Protein AF-A0A087SAX9-F1 (afdb_monomer_lite)

Radius of gyration: 44.26 Å; chains: 1; bounding box: 94×51×108 Å

Structure (mmCIF, N/CA/C/O backbone):
data_AF-A0A087SAX9-F1
#
_entry.id   AF-A0A087SAX9-F1
#
loop_
_atom_site.group_PDB
_atom_site.id
_atom_site.type_symbol
_atom_site.label_atom_id
_atom_site.label_alt_id
_atom_site.label_comp_id
_atom_site.label_asym_id
_atom_site.label_entity_id
_atom_site.label_seq_id
_atom_site.pdbx_PDB_ins_code
_atom_site.Cartn_x
_atom_site.Cartn_y
_atom_site.Cartn_z
_atom_site.occupancy
_atom_site.B_iso_or_equiv
_atom_site.auth_seq_id
_atom_site.auth_comp_id
_atom_site.auth_asym_id
_atom_site.auth_atom_id
_atom_site.pdbx_PDB_model_num
ATOM 1 N N . MET A 1 1 ? -13.234 -30.655 3.436 1.00 40.56 1 MET A N 1
ATOM 2 C CA . MET A 1 1 ? -14.098 -31.376 2.493 1.00 40.56 1 MET A CA 1
ATOM 3 C C . MET A 1 1 ? -15.415 -30.625 2.429 1.00 40.56 1 MET A C 1
ATOM 5 O O . MET A 1 1 ? -16.181 -30.673 3.380 1.00 40.56 1 MET A O 1
ATOM 9 N N . ASP A 1 2 ? -15.508 -29.808 1.379 1.00 41.38 2 ASP A N 1
ATOM 10 C CA . ASP A 1 2 ? -16.702 -29.400 0.628 1.00 41.38 2 ASP A CA 1
ATOM 11 C C . ASP A 1 2 ? -17.834 -28.630 1.326 1.00 41.38 2 ASP A C 1
ATOM 13 O O . ASP A 1 2 ? -18.763 -29.188 1.894 1.00 41.38 2 ASP A O 1
ATOM 17 N N . ALA A 1 3 ? -17.787 -27.302 1.168 1.00 46.94 3 ALA A N 1
ATOM 18 C CA . ALA A 1 3 ? -18.915 -26.382 1.351 1.00 46.94 3 ALA A CA 1
ATOM 19 C C . ALA A 1 3 ? -19.103 -25.496 0.097 1.00 46.94 3 ALA A C 1
ATOM 21 O O . ALA A 1 3 ? -19.287 -24.285 0.201 1.00 46.94 3 ALA A O 1
ATOM 22 N N . LEU A 1 4 ? -18.992 -26.094 -1.098 1.00 49.28 4 LEU A N 1
ATOM 23 C CA . LEU A 1 4 ? -19.122 -25.419 -2.404 1.00 49.28 4 LEU A CA 1
ATOM 24 C C . LEU A 1 4 ? -20.433 -25.748 -3.150 1.00 49.28 4 LEU A C 1
ATOM 26 O O . LEU A 1 4 ? -20.542 -25.484 -4.341 1.00 49.28 4 LEU A O 1
ATOM 30 N N . GLU A 1 5 ? -21.453 -26.273 -2.469 1.00 54.28 5 GLU A N 1
ATOM 31 C CA . GLU A 1 5 ? -22.696 -26.743 -3.115 1.00 54.28 5 GLU A CA 1
ATOM 32 C C . GLU A 1 5 ? -23.893 -25.774 -2.985 1.00 54.28 5 GLU A C 1
ATOM 34 O O . GLU A 1 5 ? -25.024 -26.115 -3.308 1.00 54.28 5 GLU A O 1
ATOM 39 N N . ALA A 1 6 ? -23.673 -24.534 -2.535 1.00 54.59 6 ALA A N 1
ATOM 40 C CA . ALA A 1 6 ? -24.759 -23.633 -2.121 1.00 54.59 6 ALA A CA 1
ATOM 41 C C . ALA A 1 6 ? -25.066 -22.448 -3.061 1.00 54.59 6 ALA A C 1
ATOM 43 O O . ALA A 1 6 ? -25.630 -21.464 -2.593 1.00 54.59 6 ALA A O 1
ATOM 44 N N . LEU A 1 7 ? -24.720 -22.494 -4.355 1.00 47.00 7 LEU A N 1
ATOM 45 C CA . LEU A 1 7 ? -25.068 -21.419 -5.312 1.00 47.00 7 LEU A CA 1
ATOM 46 C C . LEU A 1 7 ? -25.428 -21.933 -6.724 1.00 47.00 7 LEU A C 1
ATOM 48 O O . LEU A 1 7 ? -25.143 -21.281 -7.725 1.00 47.00 7 LEU A O 1
ATOM 52 N N . SER A 1 8 ? -26.083 -23.094 -6.813 1.00 50.06 8 SER A N 1
ATOM 53 C CA . SER A 1 8 ? -26.804 -23.518 -8.021 1.00 50.06 8 SER A CA 1
ATOM 54 C C . SER A 1 8 ? -28.282 -23.164 -7.862 1.00 50.06 8 SER A C 1
ATOM 56 O O . SER A 1 8 ? -29.007 -23.829 -7.125 1.00 50.06 8 SER A O 1
ATOM 58 N N . GLY A 1 9 ? -28.720 -22.097 -8.530 1.00 43.00 9 GLY A N 1
ATOM 59 C CA . GLY A 1 9 ? -30.142 -21.793 -8.679 1.00 43.00 9 GLY A CA 1
ATOM 60 C C . GLY A 1 9 ? -30.438 -20.305 -8.777 1.00 43.00 9 GLY A C 1
ATOM 61 O O . GLY A 1 9 ? -30.600 -19.658 -7.750 1.00 43.00 9 GLY A O 1
ATOM 62 N N . SER A 1 10 ? -30.514 -19.785 -10.009 1.00 39.59 10 SER A N 1
ATOM 63 C CA . SER A 1 10 ? -31.459 -18.737 -10.448 1.00 39.59 10 SER A CA 1
ATOM 64 C C . SER A 1 10 ? -30.943 -18.035 -11.716 1.00 39.59 10 SER A C 1
ATOM 66 O O . SER A 1 10 ? -30.401 -16.932 -11.642 1.00 39.59 10 SER A O 1
ATOM 68 N N . SER A 1 11 ? -31.138 -18.640 -12.892 1.00 38.41 11 SER A N 1
ATOM 69 C CA . SER A 1 11 ? -31.158 -17.898 -14.161 1.00 38.41 11 SER A CA 1
ATOM 70 C C . SER A 1 11 ? -32.587 -17.875 -14.693 1.00 38.41 11 SER A C 1
ATOM 72 O O . SER A 1 11 ? -33.132 -18.893 -15.112 1.00 38.41 11 SER A O 1
ATOM 74 N N . SER A 1 12 ? -33.153 -16.681 -14.577 1.00 44.91 12 SER A N 1
ATOM 75 C CA . SER A 1 12 ? -34.474 -16.224 -14.978 1.00 44.91 12 SER A CA 1
ATOM 76 C C . SER A 1 12 ? -34.827 -16.545 -16.434 1.00 44.91 12 SER A C 1
ATOM 78 O O . SER A 1 12 ? -34.112 -16.152 -17.350 1.00 44.91 12 SER A O 1
ATOM 80 N N . ASP A 1 13 ? -35.950 -17.246 -16.576 1.00 36.44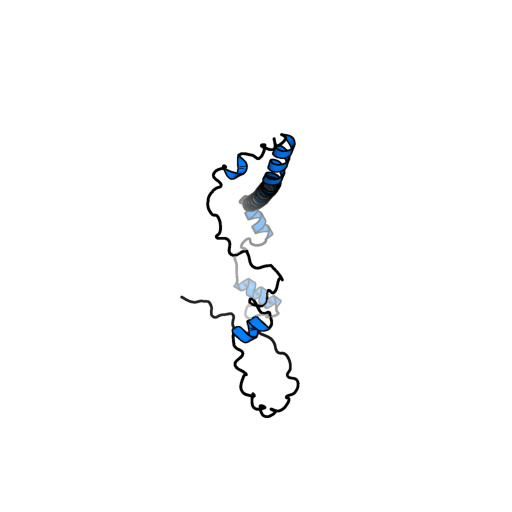 13 ASP A N 1
ATOM 81 C CA . ASP A 1 13 ? -37.050 -17.105 -17.540 1.00 36.44 13 ASP A CA 1
ATOM 82 C C . ASP A 1 13 ? -36.851 -16.132 -18.726 1.00 36.44 13 ASP A C 1
ATOM 84 O O . ASP A 1 13 ? -36.692 -14.921 -18.551 1.00 36.44 13 ASP A O 1
ATOM 88 N N . SER A 1 14 ? -36.907 -16.662 -19.951 1.00 41.16 14 SER A N 1
ATOM 89 C CA . SER A 1 14 ? -37.176 -15.900 -21.177 1.00 41.16 14 SER A CA 1
ATOM 90 C C . SER A 1 14 ? -38.018 -16.752 -22.124 1.00 41.16 14 SER A C 1
ATOM 92 O O . SER A 1 14 ? -37.687 -17.905 -22.402 1.00 41.16 14 SER A O 1
ATOM 94 N N . GLU A 1 15 ? -39.134 -16.155 -22.531 1.00 37.97 15 GLU A N 1
ATOM 95 C CA . GLU A 1 15 ? -40.277 -16.732 -23.231 1.00 37.97 15 GLU A CA 1
ATOM 96 C C . GLU A 1 15 ? -39.945 -17.471 -24.533 1.00 37.97 15 GLU A C 1
ATOM 98 O O . GLU A 1 15 ? -39.065 -17.094 -25.308 1.00 37.97 15 GLU A O 1
ATOM 103 N N . ALA A 1 16 ? -40.725 -18.528 -24.761 1.00 38.25 16 ALA A N 1
ATOM 104 C CA . ALA A 1 16 ? -40.725 -19.366 -25.944 1.00 38.25 16 ALA A CA 1
ATOM 105 C C . ALA A 1 16 ? -41.555 -18.732 -27.074 1.00 38.25 16 ALA A C 1
ATOM 107 O O . ALA A 1 16 ? -42.769 -18.583 -26.953 1.00 38.25 16 ALA A O 1
ATOM 108 N N . GLU A 1 17 ? -40.900 -18.440 -28.195 1.00 40.47 17 GLU A N 1
ATOM 109 C CA . GLU A 1 17 ? -41.521 -18.127 -29.484 1.00 40.47 17 GLU A CA 1
ATOM 110 C C . GLU A 1 17 ? -41.288 -19.303 -30.450 1.00 40.47 17 GLU A C 1
ATOM 112 O O . GLU A 1 17 ? -40.151 -19.665 -30.749 1.00 40.47 17 GLU A O 1
ATOM 117 N N . ALA A 1 18 ? -42.409 -19.898 -30.864 1.00 41.06 18 ALA A N 1
ATOM 118 C CA . ALA A 1 18 ? -42.700 -20.658 -32.082 1.00 41.06 18 ALA A CA 1
ATOM 119 C C . ALA A 1 18 ? -41.635 -21.604 -32.692 1.00 41.06 18 ALA A C 1
ATOM 121 O O . ALA A 1 18 ? -40.635 -21.196 -33.282 1.00 41.06 18 ALA A O 1
ATOM 122 N N . GLU A 1 19 ? -41.970 -22.899 -32.688 1.00 46.78 19 GLU A N 1
ATOM 123 C CA . GLU A 1 19 ? -41.316 -23.945 -33.479 1.00 46.78 19 GLU A CA 1
ATOM 124 C C . GLU A 1 19 ? -41.377 -23.690 -34.998 1.00 46.78 19 GLU A C 1
ATOM 126 O O . GLU A 1 19 ? -42.438 -23.350 -35.530 1.00 46.78 19 GLU A O 1
ATOM 131 N N . PRO A 1 20 ? -40.294 -23.998 -35.733 1.00 44.75 20 PRO A N 1
ATOM 132 C CA . PRO A 1 20 ? -40.390 -24.444 -37.114 1.00 44.75 20 PRO A CA 1
ATOM 133 C C . PRO A 1 20 ? -40.077 -25.947 -37.228 1.00 44.75 20 PRO A C 1
ATOM 135 O O . PRO A 1 20 ? -39.053 -26.436 -36.750 1.00 44.75 20 PRO A O 1
ATOM 138 N N . GLU A 1 21 ? -40.975 -26.667 -37.897 1.00 57.19 21 GLU A N 1
ATOM 139 C CA . GLU A 1 21 ? -40.933 -28.111 -38.144 1.00 57.19 21 GLU A CA 1
ATOM 140 C C . GLU A 1 21 ? -39.613 -28.647 -38.753 1.00 57.19 21 GLU A C 1
ATOM 142 O O . GLU A 1 21 ? -38.934 -27.948 -39.517 1.00 57.19 21 GLU A O 1
ATOM 147 N N . PRO A 1 22 ? -39.259 -29.927 -38.500 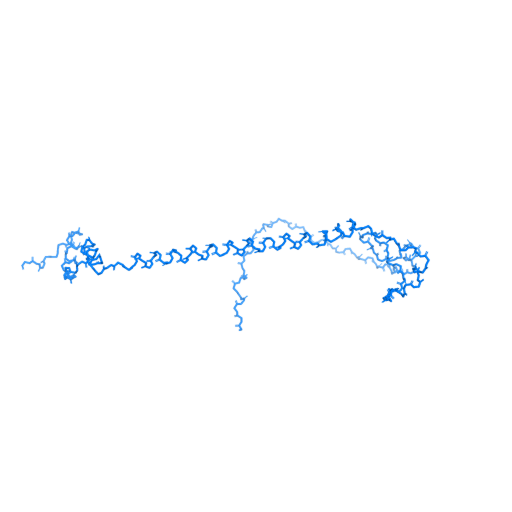1.00 45.41 22 PRO A N 1
ATOM 148 C CA . PRO A 1 22 ? -38.041 -30.535 -39.027 1.00 45.41 22 PRO A CA 1
ATOM 149 C C . PRO A 1 22 ? -38.149 -30.859 -40.527 1.00 45.41 22 PRO A C 1
ATOM 151 O O . PRO A 1 22 ? -38.819 -31.808 -40.936 1.00 45.41 22 PRO A O 1
ATOM 154 N N . GLN A 1 23 ? -37.408 -30.128 -41.363 1.00 57.66 23 GLN A N 1
ATOM 155 C CA . GLN A 1 23 ? -37.181 -30.516 -42.760 1.00 57.66 23 GLN A CA 1
ATOM 156 C C . GLN A 1 23 ? -36.180 -31.687 -42.860 1.00 57.66 23 GLN A C 1
ATOM 158 O O . GLN A 1 23 ? -35.200 -31.731 -42.108 1.00 57.66 23 GLN A O 1
ATOM 163 N N . PRO A 1 24 ? -36.370 -32.639 -43.795 1.00 48.66 24 PRO A N 1
ATOM 164 C CA . PRO A 1 24 ? -35.498 -33.801 -43.928 1.00 48.66 24 PRO A CA 1
ATOM 165 C C . PRO A 1 24 ? -34.107 -33.399 -44.434 1.00 48.66 24 PRO A C 1
ATOM 167 O O . PRO A 1 24 ? -33.964 -32.699 -45.437 1.00 48.66 24 PRO A O 1
ATOM 170 N N . ALA A 1 25 ? -33.069 -33.887 -43.749 1.00 56.72 25 ALA A N 1
ATOM 171 C CA . ALA A 1 25 ? -31.668 -33.666 -44.087 1.00 56.72 25 ALA A CA 1
ATOM 172 C C . ALA A 1 25 ? -31.366 -34.025 -45.554 1.00 56.72 25 ALA A C 1
ATOM 174 O O . ALA A 1 25 ? -31.366 -35.195 -45.950 1.00 56.72 25 ALA A O 1
ATOM 175 N N . ALA A 1 26 ? -31.052 -33.003 -46.352 1.00 55.09 26 ALA A N 1
ATOM 176 C CA . ALA A 1 26 ? -30.475 -33.180 -47.672 1.00 55.09 26 ALA A CA 1
ATOM 177 C C . ALA A 1 26 ? -29.160 -33.965 -47.546 1.00 55.09 26 ALA A C 1
ATOM 179 O O . ALA A 1 26 ? -28.281 -33.644 -46.742 1.00 55.09 26 ALA A O 1
ATOM 180 N N . LYS A 1 27 ? -29.051 -35.031 -48.341 1.00 60.69 27 LYS A N 1
ATOM 181 C CA . LYS A 1 27 ? -27.887 -35.914 -48.425 1.00 60.69 27 LYS A CA 1
ATOM 182 C C . LYS A 1 27 ? -26.641 -35.063 -48.680 1.00 60.69 27 LYS A C 1
ATOM 184 O O . LYS A 1 27 ? -26.528 -34.458 -49.744 1.00 60.69 27 LYS A O 1
ATOM 189 N N . ARG A 1 28 ? -25.715 -35.018 -47.716 1.00 59.34 28 ARG A N 1
ATOM 190 C CA . ARG A 1 28 ? -24.398 -34.397 -47.909 1.00 59.34 28 ARG A CA 1
ATOM 191 C C . ARG A 1 28 ? -23.724 -35.119 -49.075 1.00 59.34 28 ARG A C 1
ATOM 193 O O . ARG A 1 28 ? -23.457 -36.317 -48.978 1.00 59.34 28 ARG A O 1
ATOM 200 N N . SER A 1 29 ? -23.520 -34.416 -50.187 1.00 61.25 29 SER A N 1
ATOM 201 C CA . SER A 1 29 ? -22.710 -34.917 -51.291 1.00 61.25 29 SER A CA 1
ATOM 202 C C . SER A 1 29 ? -21.315 -35.233 -50.757 1.00 61.25 29 SER A C 1
ATOM 204 O O . SER A 1 29 ? -20.795 -34.536 -49.883 1.00 61.25 29 SER A O 1
ATOM 206 N N . ALA A 1 30 ? -20.754 -36.348 -51.220 1.00 60.94 30 ALA A N 1
ATOM 207 C CA . ALA A 1 30 ? -19.454 -36.831 -50.788 1.00 60.94 30 ALA A CA 1
ATOM 208 C C . ALA A 1 30 ? -18.422 -35.700 -50.873 1.00 60.94 30 ALA A C 1
ATOM 210 O O . ALA A 1 30 ? -18.251 -35.098 -51.932 1.00 60.94 30 ALA A O 1
ATOM 211 N N . ALA A 1 31 ? -17.771 -35.410 -49.745 1.00 63.69 31 ALA A N 1
ATOM 212 C CA . ALA A 1 31 ? -16.719 -34.412 -49.671 1.00 63.69 31 ALA A CA 1
ATOM 213 C C . ALA A 1 31 ? -15.653 -34.731 -50.728 1.00 63.69 31 ALA A C 1
ATOM 215 O O . ALA A 1 31 ? -15.026 -35.794 -50.690 1.00 63.69 31 ALA A O 1
ATOM 216 N N . THR A 1 32 ? -15.469 -33.825 -51.685 1.00 65.94 32 THR A N 1
ATOM 217 C CA . THR A 1 32 ? -14.323 -33.826 -52.588 1.00 65.94 32 THR A CA 1
ATOM 218 C C . THR A 1 32 ? -13.072 -33.805 -51.720 1.00 65.94 32 THR A C 1
ATOM 220 O O . THR A 1 32 ? -12.869 -32.893 -50.920 1.00 65.94 32 THR A O 1
ATOM 223 N N . LYS A 1 33 ? -12.260 -34.858 -51.815 1.00 74.56 33 LYS A N 1
ATOM 224 C CA . LYS A 1 33 ? -10.984 -34.946 -51.106 1.00 74.56 33 LYS A CA 1
ATOM 225 C C . LYS A 1 33 ? -10.013 -33.990 -51.794 1.00 74.56 33 LYS A C 1
ATOM 227 O O . LYS A 1 33 ? -9.348 -34.382 -52.742 1.00 74.56 33 LYS A O 1
ATOM 232 N N . ILE A 1 34 ? -10.007 -32.736 -51.363 1.00 78.25 34 ILE A N 1
ATOM 233 C CA . ILE A 1 34 ? -9.057 -31.728 -51.833 1.00 78.25 34 ILE A CA 1
ATOM 234 C C . ILE A 1 34 ? -7.679 -32.132 -51.306 1.00 78.25 34 ILE A C 1
ATOM 236 O O . ILE A 1 34 ? -7.516 -32.328 -50.097 1.00 78.25 34 ILE A O 1
ATOM 240 N N . SER A 1 35 ? -6.713 -32.322 -52.204 1.00 83.94 35 SER A N 1
ATOM 241 C CA . SER A 1 35 ? -5.349 -32.678 -51.821 1.00 83.94 35 SER A CA 1
ATOM 242 C C . SER A 1 35 ? -4.544 -31.434 -51.427 1.00 83.94 35 SER A C 1
ATOM 244 O O . SER A 1 35 ? -4.900 -30.301 -51.752 1.00 83.94 35 SER A O 1
ATOM 246 N N . LEU A 1 36 ? -3.443 -31.638 -50.700 1.00 79.00 36 LEU A N 1
ATOM 247 C CA . LEU A 1 36 ? -2.538 -30.550 -50.321 1.00 79.00 36 LEU A CA 1
ATOM 248 C C . LEU A 1 36 ? -1.893 -29.897 -51.557 1.00 79.00 36 LEU A C 1
ATOM 250 O O . LEU A 1 36 ? -1.679 -28.688 -51.566 1.00 79.00 36 LEU A O 1
ATOM 254 N N . GLU A 1 37 ? -1.653 -30.678 -52.611 1.00 84.19 37 GLU A N 1
ATOM 255 C CA . GLU A 1 37 ? -1.121 -30.200 -53.890 1.00 84.19 37 GLU A CA 1
ATOM 256 C C . GLU A 1 37 ? -2.119 -29.284 -54.612 1.00 84.19 37 GLU A C 1
ATOM 258 O O . GLU A 1 37 ? -1.719 -28.229 -55.103 1.00 84.19 37 GLU A O 1
ATOM 263 N N . ASP A 1 38 ? -3.418 -29.612 -54.594 1.00 87.69 38 ASP A N 1
ATOM 264 C CA . ASP A 1 38 ? -4.464 -28.758 -55.181 1.00 87.69 38 ASP A CA 1
ATOM 265 C C . ASP A 1 38 ? -4.520 -27.391 -54.477 1.00 87.69 38 ASP A C 1
ATOM 267 O O . ASP A 1 38 ? -4.598 -26.344 -55.118 1.00 87.69 38 ASP A O 1
ATOM 271 N N . LEU A 1 39 ? -4.418 -27.369 -53.143 1.00 78.88 39 LEU A N 1
ATOM 272 C CA . LEU A 1 39 ? -4.400 -26.124 -52.365 1.00 78.88 39 LEU A CA 1
ATOM 273 C C . LEU A 1 39 ? -3.160 -25.273 -52.668 1.00 78.88 39 LEU A C 1
ATOM 275 O O . LEU A 1 39 ? -3.269 -24.054 -52.817 1.00 78.88 39 LEU A O 1
ATOM 279 N N . GLN A 1 40 ? -1.993 -25.902 -52.810 1.00 81.44 40 GLN A N 1
ATOM 280 C CA . GLN A 1 40 ? -0.759 -25.203 -53.167 1.00 81.44 40 GLN A CA 1
ATOM 281 C C . GLN A 1 40 ? -0.809 -24.624 -54.585 1.00 81.44 40 GLN A C 1
ATOM 283 O O . GLN A 1 40 ? -0.396 -23.482 -54.785 1.00 81.44 40 GLN A O 1
ATOM 288 N N . GLN A 1 41 ? -1.368 -25.357 -55.553 1.00 85.19 41 GLN A N 1
ATOM 289 C CA . GLN A 1 41 ? -1.569 -24.864 -56.923 1.00 85.19 41 GLN A CA 1
ATOM 290 C C . GLN A 1 41 ? -2.484 -23.634 -56.972 1.00 85.19 41 GLN A C 1
ATOM 292 O O . GLN A 1 41 ? -2.287 -22.745 -57.800 1.00 85.19 41 GLN A O 1
ATOM 297 N N . HIS A 1 42 ? -3.448 -23.547 -56.053 1.00 82.19 42 HIS A N 1
ATOM 298 C CA . HIS A 1 42 ? -4.336 -22.396 -55.905 1.00 82.19 42 HIS A CA 1
ATOM 299 C C . HIS A 1 42 ? -3.773 -21.271 -55.014 1.00 82.19 42 HIS A C 1
ATOM 301 O O . HIS A 1 42 ? -4.476 -20.298 -54.745 1.00 82.19 42 HIS A O 1
ATOM 307 N N . GLY A 1 43 ? -2.503 -21.358 -54.599 1.00 76.62 43 GLY A N 1
ATOM 308 C CA . GLY A 1 43 ? -1.803 -20.288 -53.880 1.00 76.62 43 GLY A CA 1
ATOM 309 C C . GLY A 1 43 ? -2.015 -20.283 -52.365 1.00 76.62 43 GLY A C 1
ATOM 310 O O . GLY A 1 43 ? -1.646 -19.316 -51.700 1.00 76.62 43 GLY A O 1
ATOM 311 N N . TYR A 1 44 ? -2.579 -21.349 -51.793 1.00 76.25 44 TYR A N 1
ATOM 312 C CA . TYR A 1 44 ? -2.709 -21.493 -50.345 1.00 76.25 44 TYR A CA 1
ATOM 313 C C . TYR A 1 44 ? -1.404 -22.048 -49.749 1.00 76.25 44 TYR A C 1
ATOM 315 O O . TYR A 1 44 ? -1.225 -23.256 -49.607 1.00 76.25 44 TYR A O 1
ATOM 323 N N . SER A 1 45 ? -0.476 -21.156 -49.392 1.00 71.69 45 SER A N 1
ATOM 324 C CA . SER A 1 45 ? 0.783 -21.481 -48.704 1.00 71.69 45 SER A CA 1
ATOM 325 C C . SER A 1 45 ? 0.728 -21.050 -47.231 1.00 71.69 45 SER A C 1
ATOM 327 O O . SER A 1 45 ? 1.346 -20.066 -46.831 1.00 71.69 45 SER A O 1
ATOM 329 N N . GLY A 1 46 ? -0.063 -21.752 -46.419 1.00 72.88 46 GLY A N 1
ATOM 330 C CA . GLY A 1 46 ? -0.196 -21.486 -44.981 1.00 72.88 46 GLY A CA 1
ATOM 331 C C . GLY A 1 46 ? -1.644 -21.299 -44.533 1.00 72.88 46 GLY A C 1
ATOM 332 O O . GLY A 1 46 ? -2.522 -20.957 -45.324 1.00 72.88 46 GLY A O 1
ATOM 333 N N . GLY A 1 47 ? -1.902 -21.576 -43.253 1.00 71.81 47 GLY A N 1
ATOM 334 C CA . GLY A 1 47 ? -3.224 -21.379 -42.657 1.00 71.81 47 GLY A CA 1
ATOM 335 C C . GLY A 1 47 ? -3.672 -19.911 -42.720 1.00 71.81 47 GLY A C 1
ATOM 336 O O . GLY A 1 47 ? -2.836 -19.023 -42.890 1.00 71.81 47 GLY A O 1
ATOM 337 N N . PRO A 1 48 ? -4.978 -19.630 -42.575 1.00 62.41 48 PRO A N 1
ATOM 338 C CA . PRO A 1 48 ? -5.507 -18.272 -42.645 1.00 62.41 48 PRO A CA 1
ATOM 339 C C . PRO A 1 48 ? -4.824 -17.373 -41.604 1.00 62.41 48 PRO A C 1
ATOM 341 O O . PRO A 1 48 ? -5.035 -17.523 -40.399 1.00 62.41 48 PRO A O 1
ATOM 344 N N . SER A 1 49 ? -3.997 -16.429 -42.062 1.00 62.75 49 SER A N 1
ATOM 345 C CA . SER A 1 49 ? -3.400 -15.415 -41.200 1.00 62.75 49 SER A CA 1
ATOM 346 C C . SER A 1 49 ? -4.473 -14.383 -40.861 1.00 62.75 49 SER A C 1
ATOM 348 O O . SER A 1 49 ? -4.773 -13.475 -41.628 1.00 62.75 49 SER A O 1
ATOM 350 N N . VAL A 1 50 ? -5.070 -14.510 -39.675 1.00 65.88 50 VAL A N 1
ATOM 351 C CA . VAL A 1 50 ? -6.094 -13.569 -39.176 1.00 65.88 50 VAL A CA 1
ATOM 352 C C . VAL A 1 50 ? -5.573 -12.120 -39.143 1.00 65.88 50 VAL A C 1
ATOM 354 O O . VAL A 1 50 ? -6.357 -11.177 -39.175 1.00 65.88 50 VAL A O 1
ATOM 357 N N . LEU A 1 51 ? -4.248 -11.935 -39.119 1.00 74.88 51 LEU A N 1
ATOM 358 C CA . LEU A 1 51 ? -3.586 -10.642 -38.951 1.00 74.88 51 LEU A CA 1
ATOM 359 C C . LEU A 1 51 ? -2.747 -10.184 -40.159 1.00 74.88 51 LEU A C 1
ATOM 361 O O . LEU A 1 51 ? -2.056 -9.179 -40.033 1.00 74.88 51 LEU A O 1
ATOM 365 N N . TYR A 1 52 ? -2.753 -10.898 -41.298 1.00 72.06 52 TYR A N 1
ATOM 366 C CA . TYR A 1 52 ? -1.867 -10.616 -42.453 1.00 72.06 52 TYR A CA 1
ATOM 367 C C . TYR A 1 52 ? -0.380 -10.432 -42.082 1.00 72.06 52 TYR A C 1
ATOM 369 O O . TYR A 1 52 ? 0.384 -9.793 -42.803 1.00 72.06 52 TYR A O 1
ATOM 377 N N . VAL A 1 53 ? 0.042 -10.986 -40.944 1.00 80.88 53 VAL A N 1
ATOM 378 C CA . VAL A 1 53 ? 1.430 -10.924 -40.492 1.00 80.88 53 VAL A CA 1
ATOM 379 C C . VAL A 1 53 ? 2.223 -11.923 -41.334 1.00 80.88 53 VAL A C 1
ATOM 381 O O . VAL A 1 53 ? 1.846 -13.100 -41.360 1.00 80.88 53 VAL A O 1
ATOM 384 N N . PRO A 1 54 ? 3.288 -11.486 -42.033 1.00 79.69 54 PRO A N 1
ATOM 385 C CA . PRO A 1 54 ? 4.172 -12.397 -42.740 1.00 79.69 54 PRO A CA 1
ATOM 386 C C . PRO A 1 54 ? 4.701 -13.450 -41.764 1.00 79.69 54 PRO A C 1
ATOM 388 O O . PRO A 1 54 ? 5.063 -13.086 -40.637 1.00 79.69 54 PRO A O 1
ATOM 391 N N . PRO A 1 55 ? 4.750 -14.735 -42.154 1.00 74.12 55 PRO A N 1
ATOM 392 C CA . PRO A 1 55 ? 5.404 -15.729 -41.324 1.00 74.12 55 PRO A CA 1
ATOM 393 C C . PRO A 1 55 ? 6.838 -15.259 -41.045 1.00 74.12 55 PRO A C 1
ATOM 395 O O . PRO A 1 55 ? 7.473 -14.683 -41.941 1.00 74.12 55 PRO A O 1
ATOM 398 N N . PRO A 1 56 ? 7.340 -15.434 -39.809 1.00 78.31 56 PRO A N 1
ATOM 399 C CA . PRO A 1 56 ? 8.735 -15.140 -39.530 1.00 78.31 56 PRO A CA 1
ATOM 400 C C . PRO A 1 56 ? 9.583 -15.929 -40.528 1.00 78.31 56 PRO A C 1
ATOM 402 O O . PRO A 1 56 ? 9.258 -17.075 -40.835 1.00 78.31 56 PRO A O 1
ATOM 405 N N . ALA A 1 57 ? 10.623 -15.301 -41.076 1.00 80.00 57 ALA A N 1
ATOM 406 C CA . ALA A 1 57 ? 11.534 -16.000 -41.972 1.00 80.00 57 ALA A CA 1
ATOM 407 C C . ALA A 1 57 ? 12.045 -17.274 -41.280 1.00 80.00 57 ALA A C 1
ATOM 409 O O . ALA A 1 57 ? 12.314 -17.231 -40.079 1.00 80.00 57 ALA A O 1
ATOM 410 N N . ASP A 1 58 ? 12.240 -18.361 -42.034 1.00 73.69 58 ASP A N 1
ATOM 411 C CA . ASP A 1 58 ? 12.788 -19.645 -41.550 1.00 73.69 58 ASP A CA 1
ATOM 412 C C . ASP A 1 58 ? 14.255 -19.543 -41.065 1.00 73.69 58 ASP A C 1
ATOM 414 O O . ASP A 1 58 ? 14.981 -20.531 -41.000 1.00 73.69 58 ASP A O 1
ATOM 418 N N . ALA A 1 59 ? 14.732 -18.335 -40.760 1.00 78.38 59 ALA A N 1
ATOM 419 C CA . ALA A 1 59 ? 16.015 -18.122 -40.130 1.00 78.38 59 ALA A CA 1
ATOM 420 C C . ALA A 1 59 ? 15.948 -18.645 -38.694 1.00 78.38 59 ALA A C 1
ATOM 422 O O . ALA A 1 59 ? 15.134 -18.184 -37.889 1.00 78.38 59 ALA A O 1
ATOM 423 N N . ASP A 1 60 ? 16.837 -19.583 -38.374 1.00 79.50 60 ASP A N 1
ATOM 424 C CA . ASP A 1 60 ? 17.013 -20.054 -37.010 1.00 79.50 60 ASP A CA 1
ATOM 425 C C . ASP A 1 60 ? 17.207 -18.854 -36.069 1.00 79.50 60 ASP A C 1
ATOM 427 O O . ASP A 1 60 ? 17.995 -17.946 -36.379 1.00 79.50 60 ASP A O 1
ATOM 431 N N . PRO A 1 61 ? 16.508 -18.810 -34.920 1.00 78.44 61 PRO A N 1
ATOM 432 C CA . PRO A 1 61 ? 16.685 -17.734 -33.965 1.00 78.44 61 PRO A CA 1
ATOM 433 C C . PRO A 1 61 ? 18.153 -17.676 -33.553 1.00 78.44 61 PRO A C 1
ATOM 435 O O . PRO A 1 61 ? 18.697 -18.609 -32.960 1.00 78.44 61 PRO A O 1
ATOM 438 N N . ASN A 1 62 ? 18.816 -16.569 -33.871 1.00 76.19 62 ASN A N 1
ATOM 439 C CA . ASN A 1 62 ? 20.196 -16.396 -33.467 1.00 76.19 62 ASN A CA 1
ATOM 440 C C . ASN A 1 62 ? 20.240 -16.022 -31.975 1.00 76.19 62 ASN A C 1
ATOM 442 O O . ASN A 1 62 ? 20.220 -14.848 -31.615 1.00 76.19 62 ASN A O 1
ATOM 446 N N . TRP A 1 63 ? 20.284 -17.030 -31.099 1.00 81.25 63 TRP A N 1
ATOM 447 C CA . TRP A 1 63 ? 20.500 -16.862 -29.654 1.00 81.25 63 TRP A CA 1
ATOM 448 C C . TRP A 1 63 ? 21.964 -16.612 -29.285 1.00 81.25 63 TRP A C 1
ATOM 450 O O . TRP A 1 63 ? 22.305 -16.568 -28.102 1.00 81.25 63 TRP A O 1
ATOM 460 N N . THR A 1 64 ? 22.855 -16.460 -30.266 1.00 82.50 64 THR A N 1
ATOM 461 C CA . THR A 1 64 ? 24.222 -16.061 -29.951 1.00 82.50 64 THR A CA 1
ATOM 462 C C . THR A 1 64 ? 24.211 -14.598 -29.526 1.00 82.50 64 THR A C 1
ATOM 464 O O . THR A 1 64 ? 23.720 -13.716 -30.233 1.00 82.50 64 THR A O 1
ATOM 467 N N . TRP A 1 65 ? 24.744 -14.316 -28.336 1.00 78.44 65 TRP A N 1
ATOM 468 C CA . TRP A 1 65 ? 25.128 -12.949 -28.016 1.00 78.44 65 TRP A CA 1
ATOM 469 C C . TRP A 1 65 ? 26.122 -12.498 -29.083 1.00 78.44 65 TRP A C 1
ATOM 471 O O . TRP A 1 65 ? 27.143 -13.156 -29.291 1.00 78.44 65 TRP A O 1
ATOM 481 N N . SER A 1 66 ? 25.804 -11.407 -29.785 1.00 75.44 66 SER A N 1
ATOM 482 C CA . SER A 1 66 ? 26.645 -10.896 -30.864 1.00 75.44 66 SER A CA 1
ATOM 483 C C . SER A 1 66 ? 28.077 -10.739 -30.353 1.00 75.44 66 SER A C 1
ATOM 485 O O . SER A 1 66 ? 28.312 -9.991 -29.403 1.00 75.44 66 SER A O 1
ATOM 487 N N . SER A 1 67 ? 29.040 -11.397 -30.994 1.00 78.00 67 SER A N 1
ATOM 488 C CA . SER A 1 67 ? 30.463 -11.356 -30.624 1.00 78.00 67 SER A CA 1
ATOM 489 C C . SER A 1 67 ? 31.128 -9.997 -30.893 1.00 78.00 67 SER A C 1
ATOM 491 O O . SER A 1 67 ? 32.345 -9.863 -30.800 1.00 78.00 67 SER A O 1
ATOM 493 N N . GLY A 1 68 ? 30.348 -8.982 -31.285 1.00 72.81 68 GLY A N 1
ATOM 494 C CA . GLY A 1 68 ? 30.829 -7.665 -31.699 1.00 72.81 68 GLY A CA 1
ATOM 495 C C . GLY A 1 68 ? 31.564 -7.666 -33.043 1.00 72.81 68 GLY A C 1
ATOM 496 O O . GLY A 1 68 ? 31.859 -6.588 -33.553 1.00 72.81 68 GLY A O 1
ATOM 497 N N . ALA A 1 69 ? 31.817 -8.836 -33.647 1.00 78.81 69 ALA A N 1
ATOM 498 C CA . ALA A 1 69 ? 32.519 -8.965 -34.923 1.00 78.81 69 ALA A CA 1
ATOM 499 C C . ALA A 1 69 ? 31.794 -8.222 -36.056 1.00 78.81 69 ALA A C 1
ATOM 501 O O . ALA A 1 69 ? 32.429 -7.480 -36.802 1.00 78.81 69 ALA A O 1
ATOM 502 N N . ASP A 1 70 ? 30.464 -8.320 -36.103 1.00 74.56 70 ASP A N 1
ATOM 503 C CA . ASP A 1 70 ? 29.631 -7.630 -37.101 1.00 74.56 70 ASP A CA 1
ATOM 504 C C . ASP A 1 70 ? 29.591 -6.108 -36.897 1.00 74.56 70 ASP A C 1
ATOM 506 O O . ASP A 1 70 ? 29.291 -5.350 -37.816 1.00 74.56 70 ASP A O 1
ATOM 510 N N . ARG A 1 71 ? 29.936 -5.631 -35.694 1.00 70.81 71 ARG A N 1
ATOM 511 C CA . ARG A 1 71 ? 29.994 -4.200 -35.361 1.00 70.81 71 ARG A CA 1
ATOM 512 C C . ARG A 1 71 ? 31.378 -3.589 -35.562 1.00 70.81 71 ARG A C 1
ATOM 514 O O . ARG A 1 71 ? 31.537 -2.391 -35.365 1.00 70.81 71 ARG A O 1
ATOM 521 N N . LYS A 1 72 ? 32.374 -4.370 -35.991 1.00 73.56 72 LYS A N 1
ATOM 522 C CA . LYS A 1 72 ? 33.777 -3.937 -36.101 1.00 73.56 72 LYS A CA 1
ATOM 523 C C . LYS A 1 72 ? 34.012 -2.785 -37.097 1.00 73.56 72 LYS A C 1
ATOM 525 O O . LYS A 1 72 ? 35.063 -2.159 -37.040 1.00 73.56 72 LYS A O 1
ATOM 530 N N . GLY A 1 73 ? 33.059 -2.501 -37.990 1.00 71.25 73 GLY A N 1
ATOM 531 C CA . GLY A 1 73 ? 33.102 -1.370 -38.929 1.00 71.25 73 GLY A CA 1
ATOM 532 C C . GLY A 1 73 ? 32.059 -0.279 -38.676 1.00 71.25 73 GLY A C 1
ATOM 533 O O . GLY A 1 73 ? 31.951 0.644 -39.477 1.00 71.25 73 GLY A O 1
ATOM 534 N N . VAL A 1 74 ? 31.267 -0.391 -37.606 1.00 78.56 74 VAL A N 1
ATOM 535 C CA . VAL A 1 74 ? 30.256 0.610 -37.251 1.00 78.56 74 VAL A CA 1
ATOM 536 C C . VAL A 1 74 ? 30.865 1.531 -36.204 1.00 78.56 74 VAL A C 1
ATOM 538 O O . VAL A 1 74 ? 31.145 1.095 -35.087 1.00 78.56 74 VAL A O 1
ATOM 541 N N . GLU A 1 75 ? 31.084 2.795 -36.572 1.00 74.06 75 GLU A N 1
ATOM 542 C CA . GLU A 1 75 ? 31.551 3.817 -35.634 1.00 74.06 75 GLU A CA 1
ATOM 543 C C . GLU A 1 75 ? 30.608 3.874 -34.423 1.00 74.06 75 GLU A C 1
ATOM 545 O O . GLU A 1 75 ? 29.384 3.946 -34.602 1.00 74.06 75 GLU A O 1
ATOM 550 N N . PRO A 1 76 ? 31.134 3.817 -33.186 1.00 69.31 76 PRO A N 1
ATOM 551 C CA . PRO A 1 76 ? 30.300 3.927 -32.008 1.00 69.31 76 PRO A CA 1
ATOM 552 C C . PRO A 1 76 ? 29.644 5.306 -32.017 1.00 69.31 76 PRO A C 1
ATOM 554 O O . PRO A 1 76 ? 30.316 6.332 -31.891 1.00 69.31 76 PRO A O 1
ATOM 557 N N . VAL A 1 77 ? 28.318 5.330 -32.157 1.00 77.31 77 VAL A N 1
ATOM 558 C CA . VAL A 1 77 ? 27.535 6.548 -31.955 1.00 77.31 77 VAL A CA 1
ATOM 559 C C . VAL A 1 77 ? 27.793 6.997 -30.521 1.00 77.31 77 VAL A C 1
ATOM 561 O O . VAL A 1 77 ? 27.428 6.312 -29.564 1.00 77.31 77 VAL A O 1
ATOM 564 N N . GLN A 1 78 ? 28.500 8.115 -30.369 1.00 75.31 78 GLN A N 1
ATOM 565 C CA . GLN A 1 78 ? 28.758 8.703 -29.065 1.00 75.31 78 GLN A CA 1
ATOM 566 C C . GLN A 1 78 ? 27.449 9.302 -28.570 1.00 75.31 78 GLN A C 1
ATOM 568 O O . GLN A 1 78 ? 27.095 10.420 -28.930 1.00 75.31 78 GLN A O 1
ATOM 573 N N . GLU A 1 79 ? 26.716 8.527 -27.776 1.00 74.00 79 GLU A N 1
ATOM 574 C CA . GLU A 1 79 ? 25.532 9.018 -27.079 1.00 74.00 79 GLU A CA 1
ATOM 575 C C . GLU A 1 79 ? 25.894 10.282 -26.299 1.00 74.00 79 GLU A C 1
ATOM 577 O O . GLU A 1 79 ? 26.819 10.285 -25.470 1.00 74.00 79 GLU A O 1
ATOM 582 N N . SER A 1 80 ? 25.152 11.354 -26.555 1.00 90.06 80 SER A N 1
ATOM 583 C CA . SER A 1 80 ? 25.291 12.581 -25.789 1.00 90.06 80 SER A CA 1
ATOM 584 C C . SER A 1 80 ? 24.852 12.342 -24.341 1.00 90.06 80 SER A C 1
ATOM 586 O O . SER A 1 80 ? 24.027 11.478 -24.027 1.00 90.06 80 SER A O 1
ATOM 588 N N . ARG A 1 81 ? 25.404 13.125 -23.410 1.00 87.38 81 ARG A N 1
ATOM 589 C CA . ARG A 1 81 ? 25.014 13.045 -21.996 1.00 87.38 81 ARG A CA 1
ATOM 590 C C . ARG A 1 81 ? 23.513 13.295 -21.804 1.00 87.38 81 ARG A C 1
ATOM 592 O O . ARG A 1 81 ? 22.894 12.631 -20.980 1.00 87.38 81 ARG A O 1
ATOM 599 N N . GLU A 1 82 ? 22.949 14.205 -22.590 1.00 91.69 82 GLU A N 1
ATOM 600 C CA . GLU A 1 82 ? 21.527 14.549 -22.556 1.00 91.69 82 GLU A CA 1
ATOM 601 C C . GLU A 1 82 ? 20.644 13.366 -22.965 1.00 91.69 82 GLU A C 1
ATOM 603 O O . GLU A 1 82 ? 19.640 13.092 -22.316 1.00 91.69 82 GLU A O 1
ATOM 608 N N . GLU A 1 83 ? 21.030 12.609 -23.994 1.00 88.94 83 GLU A N 1
ATOM 609 C CA . GLU A 1 83 ? 20.297 11.404 -24.405 1.00 88.94 83 GLU A CA 1
ATOM 610 C C . GLU A 1 83 ? 20.332 10.319 -23.325 1.00 88.94 83 GLU A C 1
ATOM 612 O O . GLU A 1 83 ? 19.324 9.651 -23.087 1.00 88.94 83 GLU A O 1
ATOM 617 N N . ARG A 1 84 ? 21.454 10.181 -22.607 1.00 90.50 84 ARG A N 1
ATOM 618 C CA . ARG A 1 84 ? 21.552 9.256 -21.467 1.00 90.50 84 ARG A CA 1
ATOM 619 C C . ARG A 1 84 ? 20.677 9.680 -20.297 1.00 90.50 84 ARG A C 1
ATOM 621 O O . ARG A 1 84 ? 20.090 8.823 -19.644 1.00 90.50 84 ARG A O 1
ATOM 628 N N . GLU A 1 85 ? 20.606 10.976 -20.013 1.00 92.00 85 GLU A N 1
ATOM 629 C CA . GLU A 1 85 ? 19.732 11.514 -18.967 1.00 92.00 85 GLU A CA 1
ATOM 630 C C . GLU A 1 85 ? 18.257 11.318 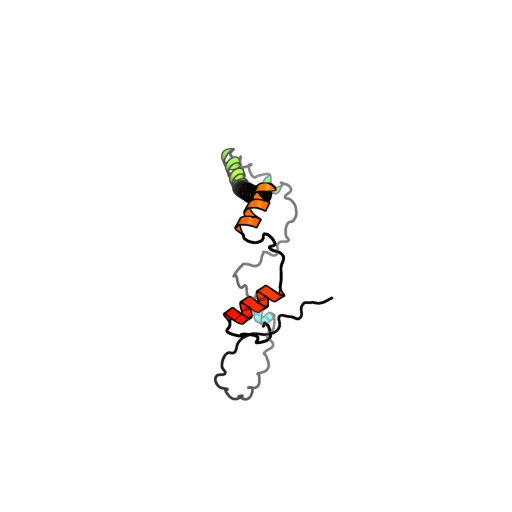-19.346 1.00 92.00 85 GLU A C 1
ATOM 632 O O . GLU A 1 85 ? 17.509 10.763 -18.547 1.00 92.00 85 GLU A O 1
ATOM 637 N N . ARG A 1 86 ? 17.869 11.587 -20.600 1.00 93.19 86 ARG A N 1
ATOM 638 C CA . ARG A 1 86 ? 16.511 11.307 -21.103 1.00 93.19 86 ARG A CA 1
ATOM 639 C C . ARG A 1 86 ? 16.142 9.829 -21.045 1.00 93.19 86 ARG A C 1
ATOM 641 O O . ARG A 1 86 ? 15.021 9.496 -20.679 1.00 93.19 86 ARG A O 1
ATOM 648 N N . ASN A 1 87 ? 17.063 8.934 -21.401 1.00 91.31 87 ASN A N 1
ATOM 649 C CA . ASN A 1 87 ? 16.813 7.496 -21.313 1.00 91.31 87 ASN A CA 1
ATOM 650 C C . ASN A 1 87 ? 16.622 7.062 -19.851 1.00 91.31 87 ASN A C 1
ATOM 652 O O . ASN A 1 87 ? 15.678 6.338 -19.546 1.00 91.31 87 ASN A O 1
ATOM 656 N N . ARG A 1 88 ? 17.455 7.572 -18.931 1.00 93.62 88 ARG A N 1
ATOM 657 C CA . ARG A 1 88 ? 17.282 7.330 -17.492 1.00 93.62 88 ARG A CA 1
ATOM 658 C C . ARG A 1 88 ? 15.923 7.814 -17.012 1.00 93.62 88 ARG A C 1
ATOM 660 O O . ARG A 1 88 ? 15.219 7.029 -16.401 1.00 93.62 88 ARG A O 1
ATOM 667 N N . GLU A 1 89 ? 15.537 9.043 -17.335 1.00 93.81 89 GLU A N 1
ATOM 668 C CA . GLU A 1 89 ? 14.233 9.597 -16.957 1.00 93.81 89 GLU A CA 1
ATOM 669 C C . GLU A 1 89 ? 13.068 8.794 -17.551 1.00 93.81 89 GLU A C 1
ATOM 671 O O . GLU A 1 89 ? 12.095 8.509 -16.855 1.00 93.81 89 GLU A O 1
ATOM 676 N N . ALA A 1 90 ? 13.167 8.356 -18.809 1.00 91.88 90 ALA A N 1
ATOM 677 C CA . ALA A 1 90 ? 12.155 7.504 -19.432 1.00 91.88 90 ALA A CA 1
ATOM 678 C C . ALA A 1 90 ? 12.003 6.157 -18.704 1.00 91.88 90 ALA A C 1
ATOM 680 O O . ALA A 1 90 ? 10.895 5.642 -18.589 1.00 91.88 90 ALA A O 1
ATOM 681 N N . VAL A 1 91 ? 13.100 5.608 -18.175 1.00 91.75 91 VAL A N 1
ATOM 682 C CA . VAL A 1 91 ? 13.090 4.361 -17.399 1.00 91.75 91 VAL A CA 1
ATOM 683 C C . VAL A 1 91 ? 12.639 4.589 -15.949 1.00 91.75 91 VAL A C 1
ATOM 685 O O . VAL A 1 91 ? 11.940 3.743 -15.394 1.00 91.75 91 VAL A O 1
ATOM 688 N N . THR A 1 92 ? 13.017 5.703 -15.314 1.00 93.44 92 THR A N 1
ATOM 689 C CA . THR A 1 92 ? 12.766 5.937 -13.880 1.00 93.44 92 THR A CA 1
ATOM 690 C C . THR A 1 92 ? 11.450 6.645 -13.589 1.00 93.44 92 THR A C 1
ATOM 692 O O . THR A 1 92 ? 10.904 6.443 -12.511 1.00 93.44 92 THR A O 1
ATOM 695 N N . SER A 1 93 ? 10.906 7.425 -14.524 1.00 92.19 93 SER A N 1
ATOM 696 C CA . SER A 1 93 ? 9.679 8.213 -14.321 1.00 92.19 93 SER A CA 1
ATOM 697 C C . SER A 1 93 ? 8.497 7.377 -13.823 1.00 92.19 93 SER A C 1
ATOM 699 O O . SER A 1 93 ? 7.871 7.748 -12.832 1.00 92.19 93 SER A O 1
ATOM 701 N N . GLY A 1 94 ? 8.238 6.214 -14.430 1.00 91.50 94 GLY A N 1
ATOM 702 C CA . GLY A 1 94 ? 7.179 5.308 -13.969 1.00 91.50 94 GLY A CA 1
ATOM 703 C C . GLY A 1 94 ? 7.416 4.798 -12.542 1.00 91.50 94 GLY A C 1
ATOM 704 O O . GLY A 1 94 ? 6.508 4.805 -11.713 1.00 91.50 94 GLY A O 1
ATOM 705 N N . LEU A 1 95 ? 8.661 4.444 -12.217 1.00 93.88 95 LEU A N 1
ATOM 706 C CA . LEU A 1 95 ? 9.040 3.983 -10.879 1.00 93.88 95 LEU A CA 1
ATOM 707 C C . LEU A 1 95 ? 8.915 5.100 -9.827 1.00 93.88 95 LEU A C 1
ATOM 709 O O . LEU A 1 95 ? 8.486 4.853 -8.698 1.00 93.88 95 LEU A O 1
ATOM 713 N N . ASP A 1 96 ? 9.265 6.334 -10.186 1.00 93.19 96 ASP A N 1
ATOM 714 C CA . ASP A 1 96 ? 9.168 7.498 -9.305 1.00 93.19 96 ASP A CA 1
ATOM 715 C C . ASP A 1 96 ? 7.704 7.863 -9.006 1.00 93.19 96 ASP A C 1
ATOM 717 O O . ASP A 1 96 ? 7.352 8.176 -7.859 1.00 93.19 96 ASP A O 1
ATOM 721 N N . GLU A 1 97 ? 6.826 7.771 -10.009 1.00 95.19 97 GLU A N 1
ATOM 722 C CA . GLU A 1 97 ? 5.381 7.952 -9.847 1.00 95.19 97 GLU A CA 1
ATOM 723 C C . GLU A 1 97 ? 4.767 6.869 -8.954 1.00 95.19 97 GLU A C 1
ATOM 725 O O . GLU A 1 97 ? 4.042 7.183 -8.000 1.00 95.19 97 GLU A O 1
ATOM 730 N N . GLU A 1 98 ? 5.116 5.603 -9.184 1.00 95.94 98 GLU A N 1
ATOM 731 C CA . GLU A 1 98 ? 4.692 4.485 -8.340 1.00 95.94 98 GLU A CA 1
ATOM 732 C C . GLU A 1 98 ? 5.172 4.651 -6.893 1.00 95.94 98 GLU A C 1
ATOM 734 O O . GLU A 1 98 ? 4.389 4.503 -5.946 1.00 95.94 98 GLU A O 1
ATOM 739 N N . ALA A 1 99 ? 6.433 5.041 -6.689 1.00 96.44 99 ALA A N 1
ATOM 740 C CA . ALA A 1 99 ? 6.986 5.294 -5.363 1.00 96.44 99 ALA A CA 1
ATOM 741 C C . ALA A 1 99 ? 6.255 6.440 -4.644 1.00 96.44 99 ALA A C 1
ATOM 743 O O . ALA A 1 99 ? 6.013 6.373 -3.431 1.00 96.44 99 ALA A O 1
ATOM 744 N N . ARG A 1 100 ? 5.867 7.494 -5.373 1.00 96.88 100 ARG A N 1
ATOM 745 C CA . ARG A 1 100 ? 5.074 8.604 -4.829 1.00 96.88 100 ARG A CA 1
ATOM 746 C C . ARG A 1 100 ? 3.684 8.138 -4.399 1.00 96.88 100 ARG A C 1
ATOM 748 O O . ARG A 1 100 ? 3.258 8.470 -3.289 1.00 96.88 100 ARG A O 1
ATOM 755 N N . LEU A 1 101 ? 2.997 7.365 -5.238 1.00 98.00 101 LEU A N 1
ATOM 756 C CA . LEU A 1 101 ? 1.676 6.816 -4.925 1.00 98.00 101 LEU A CA 1
ATOM 757 C C . LEU A 1 101 ? 1.734 5.871 -3.721 1.00 98.00 101 LEU A C 1
ATOM 759 O O . LEU A 1 101 ? 0.918 5.994 -2.806 1.00 98.00 101 LEU A O 1
ATOM 763 N N . ALA A 1 102 ? 2.741 4.999 -3.656 1.00 97.75 102 ALA A N 1
ATOM 764 C CA . ALA A 1 102 ? 2.946 4.098 -2.527 1.00 97.75 102 ALA A CA 1
ATOM 765 C C . ALA A 1 102 ? 3.133 4.867 -1.207 1.00 97.75 102 ALA A C 1
ATOM 767 O O . ALA A 1 102 ? 2.492 4.553 -0.201 1.00 97.75 102 ALA A O 1
ATOM 768 N N . ARG A 1 103 ? 3.953 5.928 -1.204 1.00 97.94 103 ARG A N 1
ATOM 769 C CA . ARG A 1 103 ? 4.143 6.790 -0.022 1.00 97.94 103 ARG A CA 1
ATOM 770 C C . ARG A 1 103 ? 2.847 7.484 0.399 1.00 97.94 103 ARG A C 1
ATOM 772 O O . ARG A 1 103 ? 2.558 7.538 1.595 1.00 97.94 103 ARG A O 1
ATOM 779 N N . ALA A 1 104 ? 2.059 7.976 -0.557 1.00 98.00 104 ALA A N 1
ATOM 780 C CA . ALA A 1 104 ? 0.765 8.602 -0.284 1.00 98.00 104 ALA A CA 1
ATOM 781 C C . ALA A 1 104 ? -0.256 7.603 0.293 1.00 98.00 104 ALA A C 1
ATOM 783 O O . ALA A 1 104 ? -0.963 7.914 1.250 1.00 98.00 104 ALA A O 1
ATOM 784 N N . ALA A 1 105 ? -0.296 6.375 -0.228 1.00 98.06 105 ALA A N 1
ATOM 785 C CA . ALA A 1 105 ? -1.160 5.323 0.298 1.00 98.06 105 ALA A CA 1
ATOM 786 C C . ALA A 1 105 ? -0.784 4.949 1.743 1.00 98.06 105 ALA A C 1
ATOM 788 O O . ALA A 1 105 ? -1.656 4.821 2.607 1.00 98.06 105 ALA A O 1
ATOM 789 N N . VAL A 1 106 ? 0.517 4.827 2.031 1.00 98.06 106 VAL A N 1
ATOM 790 C CA . VAL A 1 106 ? 1.015 4.532 3.383 1.00 98.06 106 VAL A CA 1
ATOM 791 C C . VAL A 1 106 ? 0.682 5.663 4.355 1.00 98.06 106 VAL A C 1
ATOM 793 O O . VAL A 1 106 ? 0.201 5.383 5.456 1.00 98.06 106 VAL A O 1
ATOM 796 N N . SER A 1 107 ? 0.891 6.926 3.974 1.00 97.75 107 SER A N 1
ATOM 797 C CA . SER A 1 107 ? 0.586 8.066 4.848 1.00 97.75 107 SER A CA 1
ATOM 798 C C . SER A 1 107 ? -0.914 8.176 5.137 1.00 97.75 107 SER A C 1
ATOM 800 O O . SER A 1 107 ? -1.306 8.338 6.294 1.00 97.75 107 SER A O 1
ATOM 802 N N . HIS A 1 108 ? -1.762 7.975 4.127 1.00 97.94 108 HIS A N 1
ATOM 803 C CA . HIS A 1 108 ? -3.213 7.942 4.298 1.00 97.94 108 HIS A CA 1
ATOM 804 C C . HIS A 1 108 ? -3.649 6.809 5.243 1.00 97.94 108 HIS A C 1
ATOM 806 O O . HIS A 1 108 ? -4.413 7.023 6.188 1.00 97.94 108 HIS A O 1
ATOM 812 N N . ALA A 1 109 ? -3.098 5.604 5.071 1.00 97.69 109 ALA A N 1
ATOM 813 C CA . ALA A 1 109 ? -3.380 4.480 5.961 1.00 97.69 109 ALA A CA 1
ATOM 814 C C . ALA A 1 109 ? -2.936 4.749 7.413 1.00 97.69 109 ALA A C 1
ATOM 816 O O . ALA A 1 109 ? -3.609 4.325 8.359 1.00 97.69 109 ALA A O 1
ATOM 817 N N . GLN A 1 110 ? -1.820 5.455 7.612 1.00 97.50 110 GLN A N 1
ATOM 818 C CA . GLN A 1 110 ? -1.366 5.868 8.942 1.00 97.50 110 GLN A CA 1
ATOM 819 C C . GLN A 1 110 ? -2.335 6.863 9.591 1.00 97.50 110 GLN A C 1
ATOM 821 O O . GLN A 1 110 ? -2.672 6.683 10.762 1.00 97.50 110 GLN A O 1
ATOM 826 N N . GLN A 1 111 ? -2.839 7.848 8.841 1.00 97.44 111 GLN A N 1
ATOM 827 C CA . GLN A 1 111 ? -3.823 8.817 9.339 1.00 97.44 111 GLN A CA 1
ATOM 828 C C . GLN A 1 111 ? -5.115 8.131 9.793 1.00 97.44 111 GLN A C 1
ATOM 830 O O . GLN A 1 111 ? -5.582 8.377 10.905 1.00 97.44 111 GLN A O 1
ATOM 835 N N . LEU A 1 112 ? -5.644 7.192 9.001 1.00 97.81 112 LEU A N 1
ATOM 836 C CA . LEU A 1 112 ? -6.836 6.423 9.380 1.00 97.81 112 LEU A CA 1
ATOM 837 C C . LEU A 1 112 ? -6.615 5.599 10.655 1.00 97.81 112 LEU A C 1
ATOM 839 O O . LEU A 1 112 ? -7.480 5.546 11.532 1.00 97.81 112 LEU A O 1
ATOM 843 N N . LYS A 1 113 ? -5.446 4.963 10.793 1.00 97.62 113 LYS A N 1
ATOM 844 C CA . LYS A 1 113 ? -5.090 4.222 12.014 1.00 97.62 113 LYS A CA 1
ATOM 845 C C . LYS A 1 113 ? -4.972 5.147 13.225 1.00 97.62 113 LYS A C 1
ATOM 847 O O . LYS A 1 113 ? -5.407 4.763 14.310 1.00 97.62 113 LYS A O 1
ATOM 852 N N . ALA A 1 114 ? -4.398 6.337 13.056 1.00 97.56 114 ALA A N 1
ATOM 853 C CA . ALA A 1 114 ? -4.288 7.333 14.116 1.00 97.56 114 ALA A CA 1
ATOM 854 C C . ALA A 1 114 ? -5.670 7.841 14.554 1.00 97.56 114 ALA A C 1
ATOM 856 O O . ALA A 1 114 ? -5.952 7.834 15.750 1.00 97.56 114 ALA A O 1
ATOM 857 N N . GLY A 1 115 ? -6.556 8.162 13.604 1.00 97.25 115 GLY A N 1
ATOM 858 C CA . GLY A 1 115 ? -7.940 8.559 13.880 1.00 97.25 115 GLY A CA 1
ATOM 859 C C . GLY A 1 115 ? -8.701 7.498 14.677 1.00 97.25 115 GLY A C 1
ATOM 860 O O . GLY A 1 115 ? -9.203 7.784 15.760 1.00 97.25 115 GLY A O 1
ATOM 861 N N . ARG A 1 116 ? -8.664 6.232 14.234 1.00 97.19 116 ARG A N 1
ATOM 862 C CA . ARG A 1 116 ? -9.291 5.110 14.964 1.00 97.19 116 ARG A CA 1
ATOM 863 C C . ARG A 1 116 ? -8.750 4.945 16.385 1.00 97.19 116 ARG A C 1
ATOM 865 O O . ARG A 1 116 ? -9.502 4.631 17.305 1.00 97.19 116 ARG A O 1
ATOM 872 N N . ARG A 1 117 ? -7.438 5.120 16.580 1.00 96.81 117 ARG A N 1
ATOM 873 C CA . ARG A 1 117 ? -6.818 5.052 17.914 1.00 96.81 117 ARG A CA 1
ATOM 874 C C . ARG A 1 117 ? -7.288 6.200 18.805 1.00 96.81 117 ARG A C 1
ATOM 876 O O . ARG A 1 117 ? -7.601 5.939 19.963 1.00 96.81 117 ARG A O 1
ATOM 883 N N . ALA A 1 118 ? -7.364 7.416 18.269 1.00 97.12 118 ALA A N 1
ATOM 884 C CA . ALA A 1 118 ? -7.847 8.587 18.994 1.00 97.12 118 ALA A CA 1
ATOM 885 C C . ALA A 1 118 ? -9.323 8.433 19.392 1.00 97.12 118 ALA A C 1
ATOM 887 O O . ALA A 1 118 ? -9.668 8.649 20.549 1.00 97.12 118 ALA A O 1
ATOM 888 N N . GLU A 1 119 ? -10.183 7.961 18.486 1.00 96.50 119 GLU A N 1
ATOM 889 C CA . GLU A 1 119 ? -11.590 7.667 18.790 1.00 96.50 119 GLU A CA 1
ATOM 890 C C . GLU A 1 119 ? -11.729 6.600 19.880 1.00 96.50 119 GLU A C 1
ATOM 892 O O . GLU A 1 119 ? -12.488 6.770 20.833 1.00 96.50 119 GLU A O 1
ATOM 897 N N . ALA A 1 120 ? -10.961 5.511 19.787 1.00 95.81 120 ALA A N 1
ATOM 898 C CA . ALA A 1 120 ? -10.969 4.463 20.802 1.00 95.81 120 ALA A CA 1
ATOM 899 C C . ALA A 1 120 ? -10.482 4.975 22.169 1.00 95.81 120 ALA A C 1
ATOM 901 O O . ALA A 1 120 ? -11.002 4.555 23.204 1.00 95.81 120 ALA A O 1
ATOM 902 N N . GLN A 1 121 ? -9.493 5.872 22.196 1.00 94.38 121 GLN A N 1
ATOM 903 C CA . GLN A 1 121 ? -9.038 6.531 23.423 1.00 94.38 121 GLN A CA 1
ATOM 904 C C . GLN A 1 121 ? -10.122 7.449 23.992 1.00 94.38 121 GLN A C 1
ATOM 906 O O . GLN A 1 121 ? -10.469 7.297 25.160 1.00 94.38 121 GLN A O 1
ATOM 911 N N . ALA A 1 122 ? -10.745 8.289 23.166 1.00 93.69 122 ALA A N 1
ATOM 912 C CA . ALA A 1 122 ? -11.840 9.163 23.581 1.00 93.69 122 ALA A CA 1
ATOM 913 C C . ALA A 1 122 ? -13.036 8.370 24.141 1.00 93.69 122 ALA A C 1
ATOM 915 O O . ALA A 1 122 ? -13.614 8.744 25.160 1.00 93.69 122 ALA A O 1
ATOM 916 N N . GLN A 1 123 ? -13.379 7.226 23.538 1.00 90.31 123 GLN A N 1
ATOM 917 C CA . GLN A 1 123 ? -14.416 6.331 24.066 1.00 90.31 123 GLN A CA 1
ATOM 918 C C . GLN A 1 123 ? -14.029 5.727 25.419 1.00 90.31 123 GLN A C 1
ATOM 920 O O . GLN A 1 123 ?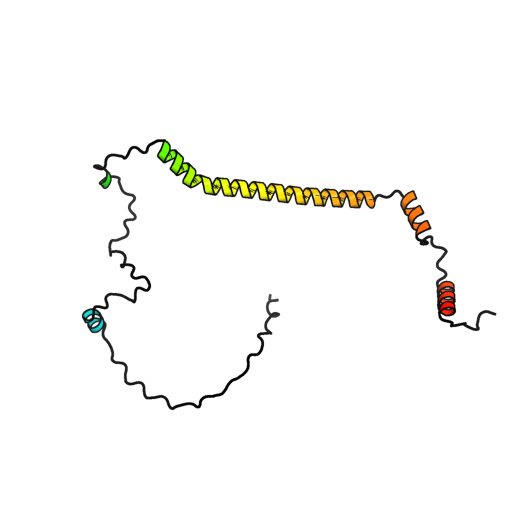 -14.868 5.641 26.317 1.00 90.31 123 GLN A O 1
ATOM 925 N N . LYS A 1 124 ? -12.765 5.322 25.594 1.00 90.25 124 LYS A N 1
ATOM 926 C CA . LYS A 1 124 ? -12.262 4.818 26.880 1.00 90.25 124 LYS A CA 1
ATOM 927 C C . LYS A 1 124 ? -12.299 5.902 27.949 1.00 90.25 124 LYS A C 1
ATOM 929 O O . LYS A 1 124 ? -12.771 5.642 29.048 1.00 90.25 124 LYS A O 1
ATOM 934 N N . GLU A 1 125 ? -11.866 7.114 27.628 1.00 89.06 125 GLU A N 1
ATOM 935 C CA . GLU A 1 125 ? -11.928 8.269 28.527 1.00 89.06 125 GLU A CA 1
ATOM 936 C C . GLU A 1 125 ? -13.373 8.604 28.911 1.00 89.06 125 GLU A C 1
ATOM 938 O O . GLU A 1 125 ? -13.674 8.774 30.093 1.00 89.06 125 GLU A O 1
ATOM 943 N N . ALA A 1 126 ? -14.301 8.571 27.951 1.00 85.19 126 ALA A N 1
ATOM 944 C CA . ALA A 1 126 ? -15.728 8.744 28.209 1.00 85.19 126 ALA A CA 1
ATOM 945 C C . ALA A 1 126 ? -16.337 7.600 29.044 1.00 85.19 126 ALA A C 1
ATOM 947 O O . ALA A 1 126 ? -17.288 7.822 29.794 1.00 85.19 126 ALA A O 1
ATOM 948 N N . ALA A 1 127 ? -15.813 6.375 28.947 1.00 82.88 127 ALA A N 1
ATOM 949 C CA . ALA A 1 127 ? -16.227 5.236 29.773 1.00 82.88 127 ALA A CA 1
ATOM 950 C C . ALA A 1 127 ? -15.593 5.252 31.182 1.00 82.88 127 ALA A C 1
ATOM 952 O O . ALA A 1 127 ? -16.180 4.737 32.149 1.00 82.88 127 ALA A O 1
ATOM 953 N N . ASN A 1 128 ? -14.442 5.912 31.329 1.00 80.31 128 ASN A N 1
ATOM 954 C CA . ASN A 1 128 ? -13.717 6.137 32.581 1.00 80.31 128 ASN A CA 1
ATOM 955 C C . ASN A 1 128 ? -14.353 7.247 33.442 1.00 80.31 128 ASN A C 1
ATOM 957 O O . ASN A 1 128 ? -13.668 7.991 34.139 1.00 80.31 128 ASN A O 1
ATOM 961 N N . LEU A 1 129 ? -15.686 7.345 33.445 1.00 78.25 129 LEU A N 1
ATOM 962 C CA . LEU A 1 129 ? -16.414 8.220 34.363 1.00 78.25 129 LEU A CA 1
ATOM 963 C C . LEU A 1 129 ? -16.182 7.769 35.811 1.00 78.25 129 LEU A C 1
ATOM 965 O O . LEU A 1 129 ? -16.268 6.575 36.131 1.00 78.25 129 LEU A O 1
ATOM 969 N N . SER A 1 130 ? -15.935 8.744 36.684 1.00 79.94 130 SER A N 1
ATOM 970 C CA . SER A 1 130 ? -15.717 8.542 38.118 1.00 79.94 130 SER A CA 1
ATOM 971 C C . SER A 1 130 ? -16.932 7.875 38.773 1.00 79.94 130 SER A C 1
ATOM 973 O O . SER A 1 130 ? -18.071 8.066 38.336 1.00 79.94 130 SER A O 1
ATOM 975 N N . TRP A 1 131 ? -16.714 7.118 39.855 1.00 71.75 131 TRP A N 1
ATOM 976 C CA . TRP A 1 131 ? -17.783 6.431 40.589 1.00 71.75 131 TRP A CA 1
ATOM 977 C C . TRP A 1 131 ? -18.941 7.380 40.944 1.00 71.75 131 TRP A C 1
ATOM 979 O O . TRP A 1 131 ? -20.094 7.076 40.657 1.00 71.75 131 TRP A O 1
ATOM 989 N N . LYS A 1 132 ? -18.636 8.601 41.401 1.00 73.88 132 LYS A N 1
ATOM 990 C CA . LYS A 1 132 ? -19.644 9.631 41.713 1.00 73.88 132 LYS A CA 1
ATOM 991 C C . LYS A 1 132 ? -20.491 10.046 40.499 1.00 73.88 132 LYS A C 1
ATOM 993 O O . LYS A 1 132 ? -21.684 10.302 40.635 1.00 73.88 132 LYS A O 1
ATOM 998 N N . GLN A 1 133 ? -19.900 10.09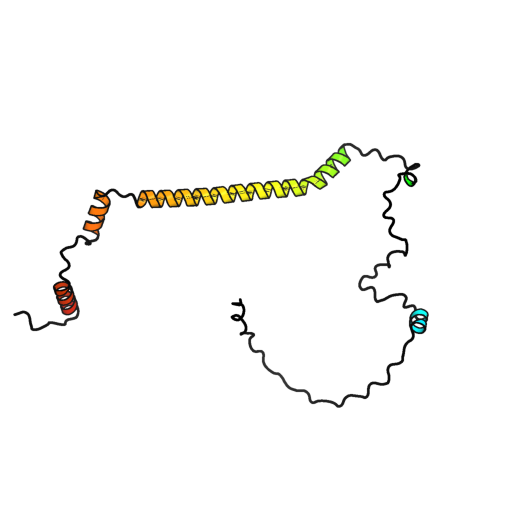7 39.303 1.00 85.12 133 GLN A N 1
ATOM 999 C CA . GLN A 1 133 ? -20.612 10.427 38.061 1.00 85.12 133 GLN A CA 1
ATOM 1000 C C . GLN A 1 133 ? -21.500 9.265 37.602 1.00 85.12 133 GLN A C 1
ATOM 1002 O O . GLN A 1 133 ? -22.639 9.482 37.190 1.00 85.12 133 GLN A O 1
ATOM 1007 N N . LYS A 1 134 ? -21.003 8.026 37.716 1.00 86.38 134 LYS A N 1
ATOM 1008 C CA . LYS A 1 134 ? -21.779 6.808 37.437 1.00 86.38 134 LYS A CA 1
ATOM 1009 C C . LYS A 1 134 ? -22.957 6.664 38.409 1.00 86.38 134 LYS A C 1
ATOM 1011 O O . LYS A 1 134 ? -24.069 6.380 37.972 1.00 86.38 134 LYS A O 1
ATOM 1016 N N . GLU A 1 135 ? -22.743 6.927 39.697 1.00 81.56 135 GLU A N 1
ATOM 1017 C CA . GLU A 1 135 ? -23.774 6.890 40.738 1.00 81.56 135 GLU A CA 1
ATOM 1018 C C . GLU A 1 135 ? -24.847 7.974 40.532 1.00 81.56 135 GLU A C 1
ATOM 1020 O O . GLU A 1 135 ? -26.041 7.670 40.553 1.00 81.56 135 GLU A O 1
ATOM 1025 N N . LYS A 1 136 ? -24.445 9.222 40.241 1.00 87.50 136 LYS A N 1
ATOM 1026 C CA . LYS A 1 136 ? -25.376 10.312 39.902 1.00 87.50 136 LYS A CA 1
ATOM 1027 C C . LYS A 1 136 ? -26.199 9.985 38.653 1.00 87.50 136 LYS A C 1
ATOM 1029 O O . LYS A 1 136 ? -27.420 10.092 38.692 1.00 87.50 136 LYS A O 1
ATOM 1034 N N . ARG A 1 137 ? -25.561 9.499 37.581 1.00 82.81 137 ARG A N 1
ATOM 1035 C CA . ARG A 1 137 ? -26.259 9.065 36.360 1.00 82.81 137 ARG A CA 1
ATOM 1036 C C . ARG A 1 137 ? -27.250 7.932 36.647 1.00 82.81 137 ARG A C 1
ATOM 1038 O O . ARG A 1 137 ? -28.329 7.920 36.071 1.00 82.81 137 ARG A O 1
ATOM 1045 N N . LYS A 1 138 ? -26.923 6.995 37.543 1.00 84.00 138 LYS A N 1
ATOM 1046 C CA . LYS A 1 138 ? -27.835 5.916 37.965 1.00 84.00 138 LYS A CA 1
ATOM 1047 C C . LYS A 1 138 ? -29.053 6.452 38.730 1.00 84.00 138 LYS A C 1
ATOM 1049 O O . LYS A 1 138 ? -30.159 5.963 38.510 1.00 84.00 138 LYS A O 1
ATOM 1054 N N . ARG A 1 139 ? -28.853 7.460 39.587 1.00 80.44 139 ARG A N 1
ATOM 1055 C CA . ARG A 1 139 ? -29.921 8.173 40.309 1.00 80.44 139 ARG A CA 1
ATOM 1056 C C . ARG A 1 139 ? -30.845 8.925 39.353 1.00 80.44 139 ARG A C 1
ATOM 1058 O O . ARG A 1 139 ? -32.050 8.722 39.402 1.00 80.44 139 ARG A O 1
ATOM 1065 N N . GLU A 1 140 ? -30.284 9.711 38.438 1.00 82.69 140 GLU A N 1
ATOM 1066 C CA . GLU A 1 140 ? -31.050 10.454 37.425 1.00 82.69 140 GLU A CA 1
ATOM 1067 C C . GLU A 1 140 ? -31.785 9.530 36.448 1.00 82.69 140 GLU A C 1
ATOM 1069 O O . GLU A 1 140 ? -32.901 9.823 36.035 1.00 82.69 140 GLU A O 1
ATOM 1074 N N . ARG A 1 141 ? -31.204 8.368 36.120 1.00 78.19 141 ARG A N 1
ATOM 1075 C CA . ARG A 1 141 ? -31.845 7.352 35.271 1.00 78.19 141 ARG A CA 1
ATOM 1076 C C . ARG A 1 141 ? -32.979 6.597 35.980 1.00 78.19 141 ARG A C 1
ATOM 1078 O O . ARG A 1 141 ? -33.536 5.680 35.387 1.00 78.19 141 ARG A O 1
ATOM 1085 N N . GLY A 1 142 ? -33.271 6.903 37.250 1.00 74.81 142 GLY A N 1
ATOM 1086 C CA . GLY A 1 142 ? -34.274 6.187 38.048 1.00 74.81 142 GLY A CA 1
ATOM 1087 C C . GLY A 1 142 ? -33.940 4.705 38.262 1.00 74.81 142 GLY A C 1
ATOM 1088 O O . GLY A 1 142 ? -34.787 3.935 38.691 1.00 74.81 142 GLY A O 1
ATOM 1089 N N . GLN A 1 143 ? -32.702 4.295 37.959 1.00 70.62 143 GLN A N 1
ATOM 1090 C CA . GLN A 1 143 ? -32.191 2.935 38.158 1.00 70.62 143 GLN A CA 1
ATOM 1091 C C . GLN A 1 143 ? -31.588 2.749 39.551 1.00 70.62 143 GLN A C 1
ATOM 1093 O O . GLN A 1 143 ? -30.992 1.703 39.841 1.00 70.62 143 GLN A O 1
ATOM 1098 N N . GLN A 1 144 ? -31.695 3.755 40.428 1.00 62.28 144 GLN A N 1
ATOM 1099 C CA . GLN A 1 144 ? -31.667 3.461 41.850 1.00 62.28 144 GLN A CA 1
ATOM 1100 C C . GLN A 1 144 ? -32.721 2.384 42.065 1.00 62.28 144 GLN A C 1
ATOM 1102 O O . GLN A 1 144 ? -33.889 2.589 41.754 1.00 62.28 144 GLN A O 1
ATOM 1107 N N . ALA A 1 145 ? -32.270 1.210 42.499 1.00 55.12 145 ALA A N 1
ATOM 1108 C CA . ALA A 1 145 ? -33.158 0.158 42.928 1.00 55.12 145 ALA A CA 1
ATOM 1109 C C . ALA A 1 145 ? -33.902 0.699 44.154 1.00 55.12 145 ALA A C 1
ATOM 1111 O O . ALA A 1 145 ? -33.494 0.466 45.284 1.00 55.12 145 ALA A O 1
ATOM 1112 N N . SER A 1 146 ? -34.978 1.452 43.921 1.00 58.69 146 SER A N 1
ATOM 1113 C CA . SER A 1 146 ? -36.174 1.248 44.713 1.00 58.69 146 SER A CA 1
ATOM 1114 C C . SER A 1 146 ? -36.434 -0.242 44.565 1.00 58.69 146 SER A C 1
ATOM 1116 O O . SER A 1 146 ? -36.574 -0.733 43.442 1.00 58.69 146 SER A O 1
ATOM 1118 N N . SER A 1 147 ? -36.236 -0.972 45.658 1.00 58.03 147 SER A N 1
ATOM 1119 C CA . SER A 1 147 ? -36.332 -2.427 45.738 1.00 58.03 147 SER A CA 1
ATOM 1120 C C . SER A 1 147 ? -37.428 -2.926 44.803 1.00 58.03 147 SER A C 1
ATOM 1122 O O . SER A 1 147 ? -38.586 -2.549 44.963 1.00 58.03 147 SER A O 1
ATOM 1124 N N . LYS A 1 148 ? -37.047 -3.705 43.784 1.00 57.75 148 LYS A N 1
ATOM 1125 C CA . LYS A 1 148 ? -37.963 -4.243 42.777 1.00 57.75 148 LYS A CA 1
ATOM 1126 C C . LYS A 1 148 ? -39.007 -5.114 43.464 1.00 57.75 148 LYS A C 1
ATOM 1128 O O . LYS A 1 148 ? -38.786 -6.306 43.664 1.00 57.75 148 LYS A O 1
ATOM 1133 N N . ASN A 1 149 ? -40.140 -4.522 43.799 1.00 63.72 149 ASN A N 1
ATOM 1134 C CA . ASN A 1 149 ? -41.315 -5.249 44.223 1.00 63.72 149 ASN A CA 1
ATOM 1135 C C . ASN A 1 149 ? -42.104 -5.563 42.951 1.00 63.72 149 ASN A C 1
ATOM 1137 O O . ASN A 1 149 ? -43.053 -4.872 42.590 1.00 63.72 149 ASN A O 1
ATOM 1141 N N . TYR A 1 150 ? -41.623 -6.563 42.203 1.00 66.12 150 TYR A N 1
ATOM 1142 C CA . TYR A 1 150 ? -42.184 -6.968 40.907 1.00 66.12 150 TYR A CA 1
ATOM 1143 C C . TYR A 1 150 ? -43.710 -7.149 40.970 1.00 66.12 150 TYR A C 1
ATOM 1145 O O . TYR A 1 150 ? -44.411 -6.784 40.032 1.00 66.12 150 TYR A O 1
ATOM 1153 N N . ILE A 1 151 ? -44.226 -7.615 42.111 1.00 68.94 151 ILE A N 1
ATOM 1154 C CA . ILE A 1 151 ? -45.658 -7.787 42.382 1.00 68.94 151 ILE A CA 1
ATOM 1155 C C . ILE A 1 151 ? -46.405 -6.444 42.367 1.00 68.94 151 ILE A C 1
ATOM 1157 O O . ILE A 1 151 ? -47.480 -6.341 41.783 1.00 68.94 151 ILE A O 1
ATOM 1161 N N . GLU A 1 152 ? -45.856 -5.393 42.975 1.00 68.94 152 GLU A N 1
ATOM 1162 C CA . GLU A 1 152 ? -46.498 -4.074 43.001 1.00 68.94 152 GLU A CA 1
ATOM 1163 C C . GLU A 1 152 ? -46.427 -3.377 41.641 1.00 68.94 152 GLU A C 1
ATOM 1165 O O . GLU A 1 152 ? -47.381 -2.702 41.252 1.00 68.94 152 GLU A O 1
ATOM 1170 N N . GLU A 1 153 ? -45.342 -3.570 40.884 1.00 71.94 153 GLU A N 1
ATOM 1171 C CA . GLU A 1 153 ? -45.249 -3.072 39.509 1.00 71.94 153 GLU A CA 1
ATOM 1172 C C . GLU A 1 153 ? -46.219 -3.784 38.566 1.00 71.94 153 GLU A C 1
ATOM 1174 O O . GLU A 1 153 ? -46.845 -3.116 37.740 1.00 71.94 153 GLU A O 1
ATOM 1179 N N . GLU A 1 154 ? -46.403 -5.100 38.704 1.00 77.56 154 GLU A N 1
ATOM 1180 C CA . GLU A 1 154 ? -47.434 -5.825 37.960 1.00 77.56 154 GLU A CA 1
ATOM 1181 C C . GLU A 1 154 ? -48.837 -5.402 38.385 1.00 77.56 154 GLU A C 1
ATOM 1183 O O . GLU A 1 154 ? -49.645 -5.082 37.518 1.00 77.56 154 GLU A O 1
ATOM 1188 N N . LYS A 1 155 ? -49.115 -5.263 39.689 1.00 77.81 155 LYS A N 1
ATOM 1189 C CA . LYS A 1 155 ? -50.388 -4.705 40.179 1.00 77.81 155 LYS A CA 1
ATOM 1190 C C . LYS A 1 155 ? -50.621 -3.278 39.667 1.00 77.81 155 LYS A C 1
ATOM 1192 O O . LYS A 1 155 ? -51.760 -2.901 39.401 1.00 77.81 155 LYS A O 1
ATOM 1197 N N . ARG A 1 156 ? -49.583 -2.441 39.539 1.00 78.25 156 ARG A N 1
ATOM 1198 C CA . ARG A 1 156 ? -49.686 -1.075 38.985 1.00 78.25 156 ARG A CA 1
ATOM 1199 C C . ARG A 1 156 ? -49.939 -1.102 37.480 1.00 78.25 156 ARG A C 1
ATOM 1201 O O . ARG A 1 156 ? -50.764 -0.335 36.994 1.00 78.25 156 ARG A O 1
ATOM 1208 N N . ARG A 1 157 ? -49.247 -1.976 36.749 1.00 78.81 157 ARG A N 1
ATOM 1209 C CA . ARG A 1 157 ? -49.413 -2.166 35.305 1.00 78.81 157 ARG A CA 1
ATOM 1210 C C . ARG A 1 157 ? -50.800 -2.735 34.985 1.00 78.81 157 ARG A C 1
ATOM 1212 O O . ARG A 1 157 ? -51.480 -2.187 34.129 1.00 78.81 157 ARG A O 1
ATOM 1219 N N . ALA A 1 158 ? -51.261 -3.738 35.730 1.00 79.06 158 ALA A N 1
ATOM 1220 C CA . ALA A 1 158 ? -52.615 -4.285 35.645 1.00 79.06 158 ALA A CA 1
ATOM 1221 C C . ALA A 1 158 ? -53.674 -3.199 35.898 1.00 79.06 158 ALA A C 1
ATOM 1223 O O . ALA A 1 158 ? -54.587 -3.043 35.094 1.00 79.06 158 ALA A O 1
ATOM 1224 N N . ARG A 1 159 ? -53.487 -2.355 36.926 1.00 80.12 159 ARG A N 1
ATOM 1225 C CA . ARG A 1 159 ? -54.340 -1.177 37.167 1.00 80.12 159 ARG A CA 1
ATOM 1226 C C . ARG A 1 159 ? -54.304 -0.155 36.022 1.00 80.12 159 ARG A C 1
ATOM 1228 O O . ARG A 1 159 ? -55.353 0.370 35.668 1.00 80.12 159 ARG A O 1
ATOM 1235 N N . GLN A 1 160 ? -53.142 0.109 35.413 1.00 79.44 160 GLN A N 1
ATOM 1236 C CA . GLN A 1 160 ? -53.032 0.972 34.221 1.00 79.44 160 GLN A CA 1
ATOM 1237 C C . GLN A 1 160 ? -53.779 0.403 33.006 1.00 79.44 160 GLN A C 1
ATOM 1239 O O . GLN A 1 160 ? -54.308 1.175 32.215 1.00 79.44 160 GLN A O 1
ATOM 1244 N N . TYR A 1 161 ? -53.859 -0.923 32.883 1.00 83.56 161 TYR A N 1
ATOM 1245 C CA . TYR A 1 161 ? -54.669 -1.611 31.874 1.00 83.56 161 TYR A CA 1
ATOM 1246 C C . TYR A 1 161 ? -56.134 -1.822 32.302 1.00 83.56 161 TYR A C 1
ATOM 1248 O O . TYR A 1 161 ? -56.880 -2.508 31.610 1.00 83.56 161 TYR A O 1
ATOM 1256 N N . GLY A 1 162 ? -56.567 -1.242 33.429 1.00 77.38 162 GLY A N 1
ATOM 1257 C CA . GLY A 1 162 ? -57.948 -1.334 33.915 1.00 77.38 162 GLY A CA 1
ATOM 1258 C C . GLY A 1 162 ? -58.321 -2.676 34.557 1.00 77.38 162 GLY A C 1
ATOM 1259 O O . GLY A 1 162 ? -59.480 -2.884 34.905 1.00 77.38 162 GLY A O 1
ATOM 1260 N N . MET A 1 163 ? -57.360 -3.581 34.761 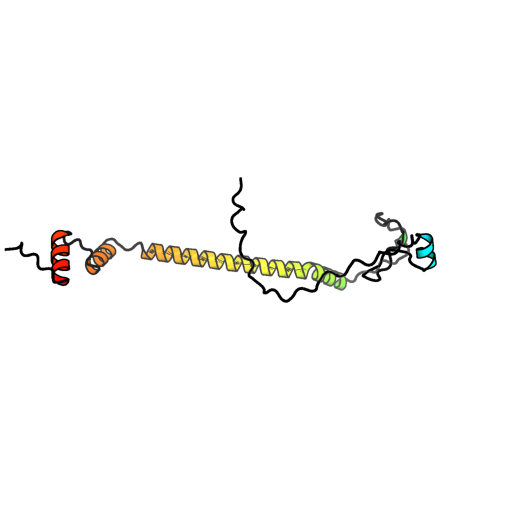1.00 70.12 163 MET A N 1
ATOM 1261 C CA . MET A 1 163 ? -57.556 -4.842 35.476 1.00 70.12 163 MET A CA 1
ATOM 1262 C C . MET A 1 163 ? -57.439 -4.589 36.983 1.00 70.12 163 MET A C 1
ATOM 1264 O O . MET A 1 163 ? -56.352 -4.595 37.562 1.00 70.12 163 MET A O 1
ATOM 1268 N N . VAL A 1 164 ? -58.577 -4.329 37.625 1.00 64.19 164 VAL A N 1
ATOM 1269 C CA . VAL A 1 164 ? -58.692 -4.251 39.086 1.00 64.19 164 VAL A CA 1
ATOM 1270 C C . VAL A 1 164 ? -58.846 -5.674 39.624 1.00 64.19 164 VAL A C 1
ATOM 1272 O O . VAL A 1 164 ? -59.901 -6.286 39.479 1.00 64.19 164 VAL A O 1
ATOM 1275 N N . SER A 1 165 ? -57.795 -6.231 40.232 1.00 66.44 165 SER A N 1
ATOM 1276 C CA . SER A 1 165 ? -57.921 -7.495 40.963 1.00 66.44 165 SER A CA 1
ATOM 1277 C C . SER A 1 165 ? -58.662 -7.236 42.276 1.00 66.44 165 SER A C 1
ATOM 1279 O O . SER A 1 165 ? -58.118 -6.579 43.163 1.00 66.44 165 SER A O 1
ATOM 1281 N N . GLY A 1 166 ? -59.880 -7.758 42.420 1.00 64.50 166 GLY A N 1
ATOM 1282 C CA . GLY A 1 166 ? -60.712 -7.635 43.626 1.00 64.50 166 GLY A CA 1
ATOM 1283 C C . GLY A 1 166 ? -60.231 -8.446 44.840 1.00 64.50 166 GLY A C 1
ATOM 1284 O O . GLY A 1 166 ? -61.062 -8.987 45.555 1.00 64.50 166 GLY A O 1
ATOM 1285 N N . PHE A 1 167 ? -58.916 -8.584 45.041 1.00 58.19 167 PHE A N 1
ATOM 1286 C CA . PHE A 1 167 ? -58.311 -9.372 46.127 1.00 58.19 167 PHE A CA 1
ATOM 1287 C C . PHE A 1 167 ? -57.526 -8.514 47.144 1.00 58.19 167 PHE A C 1
ATOM 1289 O O . PHE A 1 167 ? -56.986 -9.060 48.096 1.00 58.19 167 PHE A O 1
ATOM 1296 N N . ASP A 1 168 ? -57.454 -7.187 46.958 1.00 56.50 168 ASP A N 1
ATOM 1297 C CA . ASP A 1 168 ? -56.957 -6.237 47.973 1.00 56.50 168 ASP A CA 1
ATOM 1298 C C . ASP A 1 168 ? -58.159 -5.501 48.601 1.00 56.50 168 ASP A C 1
ATOM 1300 O O . ASP A 1 168 ? -58.555 -4.424 48.150 1.00 56.50 168 ASP A O 1
ATOM 1304 N N . THR A 1 169 ? -58.748 -6.117 49.626 1.00 47.00 169 THR A N 1
ATOM 1305 C CA . THR A 1 169 ? -59.420 -5.441 50.751 1.00 47.00 169 THR A CA 1
ATOM 1306 C C . THR A 1 169 ? -58.752 -5.905 52.027 1.00 47.00 169 THR A C 1
ATOM 1308 O O . THR A 1 169 ? -58.565 -7.140 52.126 1.00 47.00 169 THR A O 1
#

Secondary structure (DSSP, 8-state):
-----S----------------------PPPP---HHHHHHTT--SS--TT-PPPPPSPPP--SPP-SGGGTTS------HHHHHHHHHHHHHHHHHHHHHHHHHHHHHHHHHHHHHHHHHHHHHHH---HHHHHHHHHHTT-S-----HHHHHHHHHHHTT---TT--

Organism: Auxenochlorella protothecoides (NCBI:txid3075)

Sequence (169 aa):
MDALEALSGSSSDSEAEAEPEPQPAAKRSAATKISLEDLQQHGYSGGPSVLYVPPPADADPNWTWSSGADRKGVEPVQESREERERNREAVTSGLDEEARLARAAVSHAQQLKAGRRAEAQAQKEAANLSWKQKEKRKRERGQQASSKNYIEEEKRRARQYGMVSGFDT

pLDDT: mean 75.3, std 16.84, range [36.44, 98.06]

Foldseek 3Di:
DDPPPPPPDDDDDDDDDDDDDDDDDDPDDPDDPQDPVNCVVVPPPDDDPPPPDPDDPPPDPPPDPPPCPVVPPPDPPPDDPVNVVVVVCVVCVVVVVVVVVVVVVVVVVVVVVVVVVVVVVVVVVVVPDDPVRVVVVCVVVVVPPPPCPVVVVVCVVCVVVVNDDPPDD